Protein AF-A0A830B248-F1 (afdb_monomer_lite)

Organism: NCBI:txid374723

Structure (mmCIF, N/CA/C/O backbone):
data_AF-A0A830B248-F1
#
_entry.id   AF-A0A830B248-F1
#
loop_
_atom_site.group_PDB
_atom_site.id
_atom_site.type_symbol
_atom_site.label_atom_id
_atom_site.label_alt_id
_atom_site.label_comp_id
_atom_site.label_asym_id
_atom_site.label_entity_id
_atom_site.label_seq_id
_atom_site.pdbx_PDB_ins_code
_atom_site.Cartn_x
_atom_site.Cartn_y
_atom_site.Cartn_z
_atom_site.occupancy
_atom_site.B_iso_or_equiv
_atom_site.auth_seq_id
_atom_site.auth_comp_id
_atom_site.auth_asym_id
_atom_site.auth_atom_id
_atom_site.pdbx_PDB_model_num
ATOM 1 N N . MET A 1 1 ? 38.492 -8.050 13.552 1.00 58.84 1 MET A N 1
ATOM 2 C CA . MET A 1 1 ? 38.617 -8.287 12.094 1.00 58.84 1 MET A CA 1
ATOM 3 C C . MET A 1 1 ? 37.394 -7.725 11.378 1.00 58.84 1 MET A C 1
ATOM 5 O O . MET A 1 1 ? 36.287 -8.085 11.771 1.00 58.84 1 MET A O 1
ATOM 9 N N . PRO A 1 2 ? 37.539 -6.852 10.366 1.00 73.12 2 PRO A N 1
ATOM 10 C CA . PRO A 1 2 ? 36.408 -6.441 9.540 1.00 73.12 2 PRO A CA 1
ATOM 11 C C . PRO A 1 2 ? 35.869 -7.671 8.797 1.00 73.12 2 PRO A C 1
ATOM 13 O O . PRO A 1 2 ? 36.636 -8.380 8.148 1.00 73.12 2 PRO A O 1
ATOM 16 N N . LYS A 1 3 ? 34.565 -7.958 8.915 1.00 66.19 3 LYS A N 1
ATOM 17 C CA . LYS A 1 3 ? 33.926 -9.051 8.161 1.00 66.19 3 LYS A CA 1
ATOM 18 C C . LYS A 1 3 ? 34.189 -8.846 6.665 1.00 66.19 3 LYS A C 1
ATOM 20 O O . LYS A 1 3 ? 33.974 -7.741 6.170 1.00 66.19 3 LYS A O 1
ATOM 25 N N . SER A 1 4 ? 34.638 -9.906 5.980 1.00 75.19 4 SER A N 1
ATOM 26 C CA . SER A 1 4 ? 34.907 -9.948 4.533 1.00 75.19 4 SER A CA 1
ATOM 27 C C . SER A 1 4 ? 33.882 -9.117 3.751 1.00 75.19 4 SER A C 1
ATOM 29 O O . SER A 1 4 ? 32.696 -9.454 3.684 1.00 75.19 4 SER A O 1
ATOM 31 N N . LYS A 1 5 ? 34.334 -7.982 3.211 1.00 77.25 5 LYS A N 1
ATOM 32 C CA . L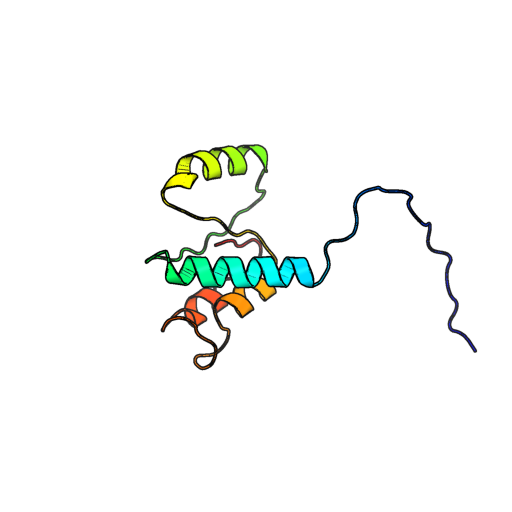YS A 1 5 ? 33.507 -7.043 2.456 1.00 77.25 5 LYS A CA 1
ATOM 33 C C . LYS A 1 5 ? 33.708 -7.359 0.980 1.00 77.25 5 LYS A C 1
ATOM 35 O O . LYS A 1 5 ? 34.717 -6.984 0.397 1.00 77.25 5 LYS A O 1
ATOM 40 N N . ARG A 1 6 ? 32.773 -8.117 0.406 1.00 84.31 6 ARG A N 1
ATOM 41 C CA . ARG A 1 6 ? 32.774 -8.433 -1.029 1.00 84.31 6 ARG A CA 1
ATOM 42 C C . ARG A 1 6 ? 32.519 -7.164 -1.834 1.00 84.31 6 ARG A C 1
ATOM 44 O O . ARG A 1 6 ? 31.687 -6.346 -1.428 1.00 84.31 6 ARG A O 1
ATOM 51 N N . ASP A 1 7 ? 33.208 -7.040 -2.962 1.00 83.75 7 ASP A N 1
ATOM 52 C CA . ASP A 1 7 ? 32.981 -5.937 -3.885 1.00 83.75 7 ASP A CA 1
ATOM 53 C C . ASP A 1 7 ? 31.550 -5.998 -4.443 1.00 83.75 7 ASP A C 1
ATOM 55 O O . ASP A 1 7 ? 31.016 -7.074 -4.728 1.00 83.75 7 ASP A O 1
ATOM 59 N N . ARG A 1 8 ? 30.890 -4.841 -4.520 1.00 81.62 8 ARG A N 1
ATOM 60 C CA . ARG A 1 8 ? 29.522 -4.712 -5.030 1.00 81.62 8 ARG A CA 1
ATOM 61 C C . ARG A 1 8 ? 29.584 -3.845 -6.283 1.00 81.62 8 ARG A C 1
ATOM 63 O O . ARG A 1 8 ? 29.873 -2.658 -6.141 1.00 81.62 8 ARG A O 1
ATOM 70 N N . PRO A 1 9 ? 29.253 -4.374 -7.472 1.00 81.81 9 PRO A N 1
ATOM 71 C CA . PRO A 1 9 ? 29.289 -3.585 -8.695 1.00 81.81 9 PRO A CA 1
ATOM 72 C C . PRO A 1 9 ? 28.337 -2.387 -8.573 1.00 81.81 9 PRO A C 1
ATOM 74 O O . PRO A 1 9 ? 27.138 -2.544 -8.325 1.00 81.81 9 PRO A O 1
ATOM 77 N N . VAL A 1 10 ? 28.884 -1.179 -8.709 1.00 82.38 10 VAL A N 1
ATOM 78 C CA . VAL A 1 10 ? 28.124 0.073 -8.627 1.00 82.38 10 VAL A CA 1
ATOM 79 C C . VAL A 1 10 ? 27.562 0.397 -10.007 1.00 82.38 10 VAL A C 1
ATOM 81 O O . VAL A 1 10 ? 28.304 0.561 -10.970 1.00 82.38 10 VAL A O 1
ATOM 84 N N . THR A 1 11 ? 26.237 0.487 -10.121 1.00 84.00 11 THR A N 1
ATOM 85 C CA . THR A 1 11 ? 25.562 0.789 -11.391 1.00 84.00 11 THR A CA 1
ATOM 86 C C . THR A 1 11 ? 25.342 2.296 -11.559 1.00 84.00 11 THR A C 1
ATOM 88 O O . THR A 1 11 ? 24.798 2.940 -10.664 1.00 84.00 11 THR A O 1
ATOM 91 N N . LEU A 1 12 ? 25.668 2.852 -12.732 1.00 87.94 12 LEU A N 1
ATOM 92 C CA . LEU A 1 12 ? 25.518 4.282 -13.073 1.00 87.94 12 LEU A CA 1
ATOM 93 C C . LEU A 1 12 ? 24.079 4.682 -13.477 1.00 87.94 12 LEU A C 1
ATOM 95 O O . LEU A 1 12 ? 23.866 5.592 -14.278 1.00 87.94 12 LEU A O 1
ATOM 99 N N . LEU A 1 13 ? 23.063 3.980 -12.965 1.00 87.00 13 LEU A N 1
ATOM 100 C CA . LEU A 1 13 ? 21.666 4.233 -13.328 1.00 87.00 13 LEU A CA 1
ATOM 101 C C . LEU A 1 13 ? 21.192 5.592 -12.800 1.00 87.00 13 LEU A C 1
ATOM 103 O O . LEU A 1 13 ? 21.416 5.944 -11.644 1.00 87.00 13 LEU A O 1
ATOM 107 N N . LYS A 1 14 ? 20.426 6.315 -13.625 1.00 85.19 14 LYS A N 1
ATOM 108 C CA . LYS A 1 14 ? 19.777 7.579 -13.229 1.00 85.19 14 LYS A CA 1
ATOM 109 C C . LYS A 1 14 ? 18.659 7.373 -12.196 1.00 85.19 14 LYS A C 1
ATOM 111 O O . LYS A 1 14 ? 18.302 8.293 -11.463 1.00 85.19 14 LYS A O 1
ATOM 116 N N . THR A 1 15 ? 18.082 6.172 -12.131 1.00 86.06 15 THR A N 1
ATOM 117 C CA . THR A 1 15 ? 16.969 5.848 -11.232 1.00 86.06 15 THR A CA 1
ATOM 118 C C . THR A 1 15 ? 17.459 5.521 -9.827 1.00 86.06 15 THR A C 1
ATOM 120 O O . THR A 1 15 ? 18.124 4.509 -9.604 1.00 86.06 15 THR A O 1
ATOM 123 N N . LYS A 1 16 ? 17.065 6.349 -8.858 1.00 83.38 16 LYS A N 1
ATOM 124 C CA . LYS A 1 16 ? 17.324 6.114 -7.434 1.00 83.38 16 LYS A CA 1
ATOM 125 C C . LYS A 1 16 ? 16.322 5.117 -6.852 1.00 83.38 16 LYS A C 1
ATOM 127 O O . LYS A 1 16 ? 15.155 5.078 -7.245 1.00 83.38 16 LYS A O 1
ATOM 132 N N . LYS A 1 17 ? 16.769 4.330 -5.871 1.00 82.31 17 LYS A N 1
ATOM 133 C CA . LYS A 1 17 ? 15.887 3.435 -5.112 1.00 82.31 17 LYS A CA 1
ATOM 134 C C . LYS A 1 17 ? 14.856 4.264 -4.351 1.00 82.31 17 LYS A C 1
ATOM 136 O O . LYS A 1 17 ? 15.207 5.223 -3.666 1.00 82.31 17 LYS A O 1
ATOM 141 N N . LYS A 1 18 ? 13.587 3.874 -4.447 1.00 83.00 18 LYS A N 1
ATOM 142 C CA . LYS A 1 18 ? 12.522 4.486 -3.652 1.00 83.00 18 LYS A CA 1
ATOM 143 C C . LYS A 1 18 ? 12.673 4.043 -2.196 1.00 83.00 18 LYS A C 1
ATOM 145 O O . LYS A 1 18 ? 12.649 2.850 -1.903 1.00 83.00 18 LYS A O 1
ATOM 150 N N . GLY A 1 19 ? 12.888 5.012 -1.312 1.00 84.69 19 GLY A N 1
ATOM 151 C CA . GLY A 1 19 ? 1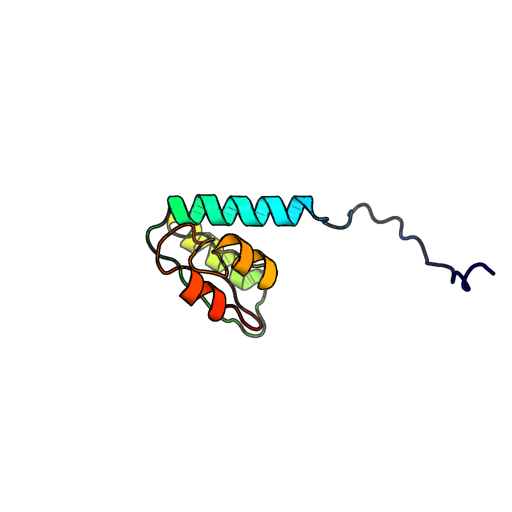3.115 4.789 0.113 1.00 84.69 19 GLY A CA 1
ATOM 152 C C . GLY A 1 19 ? 11.848 4.914 0.956 1.00 84.69 19 GLY A C 1
ATOM 153 O O . GLY A 1 19 ? 10.724 4.843 0.457 1.00 84.69 19 GLY A O 1
ATOM 154 N N . ARG A 1 20 ? 12.052 5.139 2.255 1.00 85.56 20 ARG A N 1
ATOM 155 C CA . ARG A 1 20 ? 10.993 5.303 3.259 1.00 85.56 20 ARG A CA 1
ATOM 156 C C . ARG A 1 20 ? 10.004 6.424 2.916 1.00 85.56 20 ARG A C 1
ATOM 158 O O . ARG A 1 20 ? 8.806 6.179 2.983 1.00 85.56 20 ARG A O 1
ATOM 165 N N . ALA A 1 21 ? 10.493 7.561 2.420 1.00 88.25 21 ALA A N 1
ATOM 166 C CA . ALA A 1 21 ? 9.656 8.700 2.034 1.00 88.25 21 ALA A CA 1
ATOM 167 C C . ALA A 1 21 ? 8.548 8.328 1.031 1.00 88.25 21 ALA A C 1
ATOM 169 O O . ALA A 1 21 ? 7.425 8.806 1.122 1.00 88.25 21 ALA A O 1
ATOM 170 N N . HIS A 1 22 ? 8.820 7.415 0.090 1.00 86.94 22 HIS A N 1
ATOM 171 C CA . HIS A 1 22 ? 7.786 6.987 -0.852 1.00 86.94 22 HIS A CA 1
ATOM 172 C C . HIS A 1 22 ? 6.685 6.167 -0.176 1.00 86.94 22 HIS A C 1
ATOM 174 O O . HIS A 1 22 ? 5.526 6.265 -0.565 1.00 86.94 22 HIS A O 1
ATOM 180 N N . LYS A 1 23 ? 7.041 5.362 0.831 1.00 88.25 23 LYS A N 1
ATOM 181 C CA . LYS A 1 23 ? 6.064 4.592 1.605 1.00 88.25 23 LYS A CA 1
ATOM 182 C C . LYS A 1 23 ? 5.187 5.521 2.438 1.00 88.25 23 LYS A C 1
ATOM 184 O O . LYS A 1 23 ? 3.987 5.305 2.471 1.00 88.25 23 LYS A O 1
ATOM 189 N N . GLU A 1 24 ? 5.767 6.561 3.032 1.00 89.31 24 GLU A N 1
ATOM 190 C CA . GLU A 1 24 ? 5.026 7.585 3.785 1.00 89.31 24 GLU A CA 1
ATOM 191 C C . GLU A 1 24 ? 4.028 8.327 2.887 1.00 89.31 24 GLU A C 1
ATOM 193 O O . GLU A 1 24 ? 2.859 8.432 3.236 1.00 89.31 24 GLU A O 1
ATOM 198 N N . ILE A 1 25 ? 4.428 8.713 1.669 1.00 90.56 25 ILE A N 1
ATOM 199 C CA . ILE A 1 25 ? 3.506 9.314 0.687 1.00 90.56 25 ILE A CA 1
ATOM 200 C C . ILE A 1 25 ? 2.327 8.382 0.367 1.00 90.56 25 ILE A C 1
ATOM 202 O O . ILE A 1 25 ? 1.192 8.841 0.241 1.00 90.56 25 ILE A O 1
ATOM 206 N N . VAL A 1 26 ? 2.584 7.077 0.212 1.00 89.31 26 VAL A N 1
ATOM 207 C CA . VAL A 1 26 ? 1.525 6.089 -0.053 1.00 89.31 26 VAL A CA 1
ATOM 208 C C . VAL A 1 26 ? 0.588 5.958 1.143 1.00 89.31 26 VAL A C 1
ATOM 210 O O . VAL A 1 26 ? -0.618 5.920 0.934 1.00 89.31 26 VAL A O 1
ATOM 213 N N . VAL A 1 27 ? 1.123 5.928 2.367 1.00 90.00 27 VAL A N 1
ATOM 214 C CA . VAL A 1 27 ? 0.313 5.896 3.592 1.00 90.00 27 VAL A CA 1
ATOM 215 C C . VAL A 1 27 ? -0.594 7.118 3.640 1.00 90.00 27 VAL A C 1
ATOM 217 O O . VAL A 1 27 ? -1.806 6.941 3.638 1.00 90.00 27 VAL A O 1
ATOM 220 N N . ASN A 1 28 ? -0.038 8.328 3.551 1.00 91.12 28 ASN A N 1
ATOM 221 C CA . ASN A 1 28 ? -0.823 9.5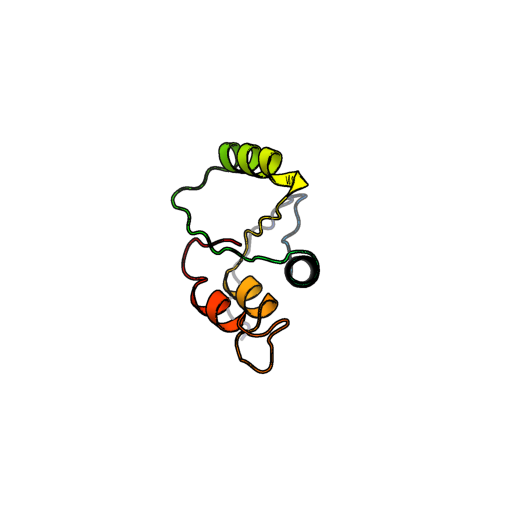64 3.607 1.00 91.12 28 ASN A CA 1
ATOM 222 C C . ASN A 1 28 ? -1.896 9.598 2.508 1.00 91.12 28 ASN A C 1
ATOM 224 O O . ASN A 1 28 ? -3.048 9.916 2.768 1.00 91.12 28 ASN A O 1
ATOM 228 N N . SER A 1 29 ? -1.557 9.161 1.288 1.00 90.75 29 SER A N 1
ATOM 229 C CA . SER A 1 29 ? -2.526 9.110 0.183 1.00 90.75 29 SER A CA 1
ATOM 230 C C . SER A 1 29 ? -3.701 8.161 0.451 1.00 90.75 29 SER A C 1
ATOM 232 O O . SER A 1 29 ? -4.803 8.410 -0.041 1.00 90.75 29 SER A O 1
ATOM 234 N N . ILE A 1 30 ? -3.466 7.052 1.160 1.00 89.31 30 ILE A N 1
ATOM 235 C CA . ILE A 1 30 ? -4.518 6.106 1.549 1.00 89.31 30 ILE A CA 1
ATOM 236 C C . ILE A 1 30 ? -5.392 6.739 2.632 1.00 89.31 30 ILE A C 1
ATOM 238 O O . ILE A 1 30 ? -6.609 6.697 2.490 1.00 89.31 30 ILE A O 1
ATOM 242 N N . GLN A 1 31 ? -4.795 7.375 3.645 1.00 88.31 31 GLN A N 1
ATOM 243 C CA . GLN A 1 31 ? -5.534 8.059 4.714 1.00 88.31 31 GLN A CA 1
ATOM 244 C C . GLN A 1 31 ? -6.457 9.145 4.141 1.00 88.31 31 GLN A C 1
ATOM 246 O O . GLN A 1 31 ? -7.667 9.093 4.350 1.00 88.31 31 GLN A O 1
ATOM 251 N N . ASP A 1 32 ? -5.925 10.009 3.271 1.00 90.25 32 ASP A N 1
ATOM 252 C CA . ASP A 1 32 ? -6.704 11.036 2.569 1.00 90.25 32 ASP A CA 1
ATOM 253 C C . ASP A 1 32 ? -7.849 10.444 1.730 1.00 90.25 32 ASP A C 1
ATOM 255 O O . ASP A 1 32 ? -8.874 11.085 1.505 1.00 90.25 32 ASP A O 1
ATOM 259 N N . SER A 1 33 ? -7.661 9.241 1.179 1.00 88.44 33 SER A N 1
ATOM 260 C CA . SER A 1 33 ? -8.679 8.583 0.351 1.00 88.44 33 SER A CA 1
ATOM 261 C C . SER A 1 33 ? -9.763 7.932 1.207 1.00 88.44 33 SER A C 1
ATOM 263 O O . SER A 1 33 ? -10.929 7.980 0.837 1.00 88.44 33 SER A O 1
ATOM 265 N N . VAL A 1 34 ? -9.409 7.376 2.364 1.00 87.31 34 VAL A N 1
ATOM 266 C CA . VAL A 1 34 ? -10.371 6.823 3.329 1.00 87.31 34 VAL A CA 1
ATOM 267 C C . VAL A 1 34 ? -11.309 7.909 3.862 1.00 87.31 34 VAL A C 1
ATOM 269 O O . VAL A 1 34 ? -12.478 7.635 4.133 1.00 87.31 34 VAL A O 1
ATOM 272 N N . GLU A 1 35 ? -10.832 9.146 3.990 1.00 86.31 35 GLU A N 1
ATOM 273 C CA . GLU A 1 35 ? -11.679 10.286 4.350 1.00 86.31 35 GLU A CA 1
ATOM 274 C C . GLU A 1 35 ? -12.612 10.707 3.207 1.00 86.31 35 GLU A C 1
ATOM 276 O O . GLU A 1 35 ? -13.783 10.984 3.455 1.00 86.31 35 GLU A O 1
ATOM 281 N N . LYS A 1 36 ? -12.118 10.715 1.962 1.00 88.50 36 LYS A N 1
ATOM 282 C CA . LYS A 1 36 ? -12.851 11.206 0.778 1.00 88.50 36 LYS A CA 1
ATOM 283 C C . LYS A 1 36 ? -13.872 10.231 0.198 1.00 88.50 36 LYS A C 1
ATOM 285 O O . LYS A 1 36 ? -14.801 10.679 -0.466 1.00 88.50 36 LYS A O 1
ATOM 290 N N . TYR A 1 37 ? -13.659 8.929 0.357 1.00 86.19 37 TYR A N 1
ATOM 291 C CA . TYR A 1 37 ? -14.503 7.895 -0.238 1.00 86.19 37 TYR A CA 1
ATOM 292 C C . TYR A 1 37 ? -15.275 7.128 0.840 1.00 86.19 37 TYR A C 1
ATOM 294 O O . TYR A 1 37 ? -14.737 6.795 1.896 1.00 86.19 37 TYR A O 1
ATOM 302 N N . ASP A 1 38 ? -16.531 6.797 0.539 1.00 84.25 38 ASP A N 1
ATOM 303 C CA . ASP A 1 38 ? -17.427 6.113 1.481 1.00 84.25 38 ASP A CA 1
ATOM 304 C C . ASP A 1 38 ? -17.203 4.599 1.548 1.00 84.25 38 ASP A C 1
ATOM 306 O O . ASP A 1 38 ? -17.575 3.951 2.523 1.00 84.25 38 ASP A O 1
ATOM 310 N N . SER A 1 39 ? -16.619 4.006 0.505 1.00 85.00 39 SER A N 1
ATOM 311 C CA . SER A 1 39 ? -16.450 2.556 0.383 1.00 85.00 39 SER A CA 1
ATOM 312 C C . SER A 1 39 ? -15.011 2.183 0.056 1.00 85.00 39 SER A C 1
ATOM 314 O O . SER A 1 39 ? -14.376 2.798 -0.800 1.00 85.00 39 SER A O 1
ATOM 316 N N . VAL A 1 40 ? -14.525 1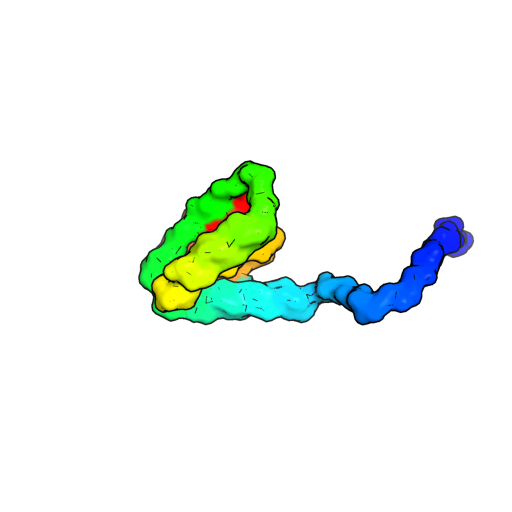.127 0.710 1.00 87.06 40 VAL A N 1
ATOM 317 C CA . VAL A 1 40 ? -13.199 0.540 0.492 1.00 87.06 40 VAL A CA 1
ATOM 318 C C . VAL A 1 40 ? -13.380 -0.900 0.035 1.00 87.06 40 VAL A C 1
ATOM 320 O O . VAL A 1 40 ? -14.122 -1.661 0.653 1.00 87.06 40 VAL A O 1
ATOM 323 N N . TYR A 1 41 ? -12.679 -1.278 -1.030 1.00 88.44 41 TYR A N 1
ATOM 324 C CA . TYR A 1 41 ? -12.721 -2.624 -1.588 1.00 88.44 41 TYR A CA 1
ATOM 325 C C . TYR A 1 41 ? -11.333 -3.249 -1.528 1.00 88.44 41 TYR A C 1
ATOM 327 O O . TYR A 1 41 ? -10.334 -2.573 -1.739 1.00 88.44 41 TYR A O 1
ATOM 335 N N . VAL A 1 42 ? -11.274 -4.549 -1.251 1.00 89.94 42 VAL A N 1
ATOM 336 C CA . VAL A 1 42 ? -10.048 -5.343 -1.384 1.00 89.94 42 VAL A CA 1
ATOM 337 C C . VAL A 1 42 ? -10.228 -6.230 -2.593 1.00 89.94 42 VAL A C 1
ATOM 339 O O . VAL A 1 42 ? -11.225 -6.945 -2.690 1.00 89.94 42 VAL A O 1
ATOM 342 N N . PHE A 1 43 ? -9.263 -6.205 -3.502 1.00 90.06 43 PHE A N 1
ATOM 343 C CA . PHE A 1 43 ? -9.248 -7.115 -4.636 1.00 90.06 43 PHE A CA 1
ATOM 344 C C . PHE A 1 43 ? -7.935 -7.881 -4.677 1.00 90.06 43 PHE A C 1
ATOM 346 O O . PHE A 1 43 ? -6.860 -7.340 -4.416 1.00 90.06 43 PHE A O 1
ATOM 353 N N . THR A 1 44 ? -8.029 -9.155 -5.027 1.00 89.75 44 THR A N 1
ATOM 354 C CA . THR A 1 44 ? -6.878 -9.982 -5.364 1.00 89.75 44 THR A CA 1
ATOM 355 C C . THR A 1 44 ? -6.714 -10.016 -6.873 1.00 89.75 44 THR A C 1
ATOM 357 O O . THR A 1 44 ? -7.663 -9.821 -7.637 1.00 89.75 44 THR A O 1
ATOM 360 N N . PHE A 1 45 ? -5.487 -10.214 -7.327 1.00 87.56 45 PHE A N 1
ATOM 361 C CA . PHE A 1 45 ? -5.195 -10.328 -8.745 1.00 87.56 45 PHE A CA 1
ATOM 362 C C . PHE A 1 45 ? -4.130 -11.385 -8.969 1.00 87.56 45 PHE A C 1
ATOM 364 O O . PHE A 1 45 ? -3.186 -11.507 -8.201 1.00 87.56 45 PHE A O 1
ATOM 371 N N . GLU A 1 46 ? -4.253 -12.105 -10.075 1.00 88.75 46 GLU A N 1
ATOM 372 C CA . GLU A 1 46 ? -3.253 -13.067 -10.513 1.00 88.75 46 GLU A CA 1
ATOM 373 C C . GLU A 1 46 ? -2.716 -12.622 -11.875 1.00 88.75 46 GLU A C 1
ATOM 375 O O . GLU A 1 46 ? -3.479 -12.245 -12.769 1.00 88.75 46 GLU A O 1
ATOM 380 N N . ASN A 1 47 ? -1.388 -12.608 -12.030 1.00 86.62 47 ASN A N 1
ATOM 381 C CA . ASN A 1 47 ? -0.717 -12.254 -13.286 1.00 86.62 47 ASN A CA 1
ATOM 382 C C . ASN A 1 47 ? -1.160 -10.892 -13.881 1.00 86.62 47 ASN A C 1
ATOM 384 O O . ASN A 1 47 ? -1.460 -10.757 -15.076 1.00 86.62 47 ASN A O 1
ATOM 388 N N . MET A 1 48 ? -1.221 -9.849 -13.043 1.00 84.81 48 MET A N 1
ATOM 389 C CA . MET A 1 48 ? -1.638 -8.515 -13.481 1.00 84.81 48 MET A CA 1
ATOM 390 C C . MET A 1 48 ? -0.663 -7.935 -14.517 1.00 84.81 48 MET A C 1
ATOM 392 O O . MET A 1 48 ? 0.537 -7.804 -14.282 1.00 84.81 48 MET A O 1
ATOM 396 N N . ARG A 1 49 ? -1.201 -7.484 -15.659 1.00 89.25 49 ARG A N 1
ATOM 397 C CA . ARG A 1 49 ? -0.436 -6.732 -16.665 1.00 89.25 49 ARG A CA 1
ATOM 398 C C . ARG A 1 49 ? -0.721 -5.237 -16.596 1.00 89.25 49 ARG A C 1
ATOM 400 O O . ARG A 1 49 ? -1.862 -4.804 -16.767 1.00 89.25 49 ARG A O 1
ATOM 407 N N . ASN A 1 50 ? 0.350 -4.448 -16.508 1.00 88.62 50 ASN A N 1
ATOM 408 C CA . ASN A 1 50 ? 0.300 -2.983 -16.432 1.00 88.62 50 ASN A CA 1
ATOM 409 C C . ASN A 1 50 ? -0.544 -2.330 -17.538 1.00 88.62 50 ASN A C 1
ATOM 411 O O . ASN A 1 50 ? -1.233 -1.350 -17.276 1.00 88.62 50 ASN A O 1
ATOM 415 N N . LEU A 1 51 ? -0.522 -2.857 -18.768 1.00 90.94 51 LEU A N 1
ATOM 416 C CA . LEU A 1 51 ? -1.274 -2.278 -19.888 1.00 90.94 51 LEU A CA 1
ATOM 417 C C . LEU A 1 51 ? -2.793 -2.346 -19.668 1.00 90.94 51 LEU A C 1
ATOM 419 O O . LEU A 1 51 ? -3.499 -1.364 -19.894 1.00 90.94 51 LEU A O 1
ATOM 423 N N . LYS A 1 52 ? -3.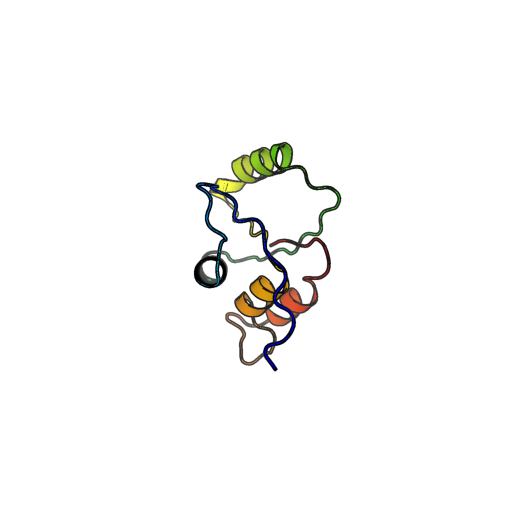293 -3.503 -19.220 1.00 88.25 52 LYS A N 1
ATOM 424 C CA . LYS A 1 52 ? -4.722 -3.704 -18.949 1.00 88.25 52 LYS A CA 1
ATOM 425 C C . LYS A 1 52 ? -5.145 -2.908 -17.718 1.00 88.25 52 LYS A C 1
ATOM 427 O O . LYS A 1 52 ? -6.169 -2.234 -17.751 1.00 88.25 52 LYS A O 1
ATOM 432 N N . PHE A 1 53 ? -4.310 -2.917 -16.681 1.00 88.38 53 PHE A N 1
ATOM 433 C CA . PHE A 1 53 ? -4.594 -2.196 -15.447 1.00 88.38 53 PHE A CA 1
ATOM 434 C C . PHE A 1 53 ? -4.630 -0.675 -15.641 1.00 88.38 53 PHE A C 1
ATOM 436 O O . PHE A 1 53 ? -5.501 -0.013 -15.089 1.00 88.38 53 PHE A O 1
ATOM 443 N N . LYS A 1 54 ? -3.757 -0.109 -16.487 1.00 89.56 54 LYS A N 1
ATOM 444 C CA . LYS A 1 54 ? -3.829 1.316 -16.850 1.00 89.56 54 LYS A CA 1
ATOM 445 C C . LYS A 1 54 ? -5.171 1.670 -17.492 1.00 89.56 54 LYS A C 1
ATOM 447 O O . LYS A 1 54 ? -5.839 2.576 -17.013 1.00 89.56 54 LYS A O 1
ATOM 452 N N . LYS A 1 55 ? -5.611 0.893 -18.490 1.00 90.50 55 LYS A N 1
ATOM 453 C CA . LYS A 1 55 ? -6.923 1.091 -19.135 1.00 90.50 55 LYS A CA 1
ATOM 454 C C . LYS A 1 55 ? -8.082 0.991 -18.139 1.00 90.50 55 LYS A C 1
ATOM 456 O O . LYS A 1 55 ? -9.039 1.749 -18.240 1.00 90.50 55 LYS A O 1
ATOM 461 N N . PHE A 1 56 ? -8.000 0.059 -17.191 1.00 88.50 56 PHE A N 1
ATOM 462 C CA . PHE A 1 56 ? -8.995 -0.100 -16.132 1.00 88.50 56 PHE A CA 1
ATOM 463 C C . PHE A 1 56 ? -9.018 1.107 -15.183 1.00 88.50 56 PHE A C 1
ATOM 465 O O . PHE A 1 56 ? -10.076 1.674 -14.924 1.00 88.50 56 PHE A O 1
ATOM 472 N N . ARG A 1 57 ? -7.840 1.566 -14.749 1.00 88.06 57 ARG A N 1
ATOM 473 C CA . ARG A 1 57 ? -7.686 2.747 -13.897 1.00 88.06 57 ARG A CA 1
ATOM 474 C C . ARG A 1 57 ? -8.192 4.019 -14.573 1.00 88.06 57 ARG A C 1
ATOM 476 O O . ARG A 1 57 ? -8.811 4.832 -13.901 1.00 88.06 57 ARG A O 1
ATOM 483 N N . ASP A 1 58 ? -7.947 4.193 -15.869 1.00 89.25 58 ASP A N 1
ATOM 484 C CA . ASP A 1 58 ? -8.394 5.378 -16.609 1.00 89.25 58 ASP A CA 1
ATOM 485 C C . ASP A 1 58 ? -9.923 5.452 -16.708 1.00 89.25 58 ASP A C 1
ATOM 487 O O . ASP A 1 58 ? -10.488 6.534 -16.572 1.00 89.25 58 ASP A O 1
ATOM 491 N N . ARG A 1 59 ? -10.602 4.306 -16.859 1.00 88.69 59 ARG A N 1
ATOM 492 C CA . ARG A 1 59 ? -12.075 4.239 -16.875 1.00 88.69 59 ARG A CA 1
ATOM 493 C C . ARG A 1 59 ? -12.703 4.621 -15.538 1.00 88.69 59 ARG A C 1
ATOM 495 O O . ARG A 1 59 ? -13.762 5.229 -15.519 1.00 88.69 59 ARG A O 1
ATOM 502 N N . LEU A 1 60 ? -12.051 4.262 -14.436 1.00 85.19 60 LEU A N 1
ATOM 503 C CA . LEU A 1 60 ? -12.565 4.437 -13.073 1.00 85.19 60 LEU A CA 1
ATOM 504 C C . LEU A 1 60 ? -11.943 5.640 -12.351 1.00 85.19 60 LEU A C 1
ATOM 506 O O . LEU A 1 60 ? -12.121 5.812 -1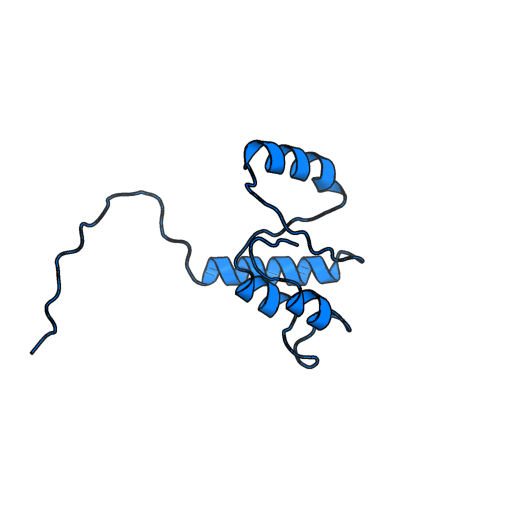1.150 1.00 85.19 60 LEU A O 1
ATOM 510 N N . LYS A 1 61 ? -11.209 6.489 -13.077 1.00 81.56 61 LYS A N 1
ATOM 511 C CA . LYS A 1 61 ? -10.435 7.601 -12.513 1.00 81.56 61 LYS A CA 1
ATOM 512 C C . LYS A 1 61 ? -11.305 8.682 -11.870 1.00 81.56 61 LYS A C 1
ATOM 514 O O . LYS A 1 61 ? -10.834 9.374 -10.973 1.00 81.56 61 LYS A O 1
ATOM 519 N N . SER A 1 62 ? -12.535 8.847 -12.355 1.00 79.12 62 SER A N 1
ATOM 520 C CA . SER A 1 62 ? -13.499 9.827 -11.848 1.00 79.12 62 SER A CA 1
ATOM 521 C C . SER A 1 62 ? -14.152 9.386 -10.540 1.00 79.12 62 SER A C 1
ATOM 523 O O . SER A 1 62 ? -14.420 10.231 -9.693 1.00 79.12 62 SER A O 1
ATOM 525 N N . SER A 1 63 ? -14.384 8.084 -10.357 1.00 79.56 63 SER A N 1
ATOM 526 C CA . SER A 1 63 ? -15.134 7.548 -9.217 1.00 79.56 63 SER A CA 1
ATOM 527 C C . SER A 1 63 ? -14.260 6.897 -8.150 1.00 79.56 63 SER A C 1
ATOM 529 O O . SER A 1 63 ? -14.695 6.764 -7.012 1.00 79.56 63 SER A O 1
ATOM 531 N N . SER A 1 64 ? -13.060 6.422 -8.498 1.00 83.44 64 SER A N 1
ATOM 532 C CA . SER A 1 64 ? -12.338 5.460 -7.661 1.00 83.44 64 SER A CA 1
ATOM 533 C C . SER A 1 64 ? -10.826 5.645 -7.706 1.00 83.44 64 SER A C 1
ATOM 535 O O . SER A 1 64 ? -10.242 6.116 -8.689 1.00 83.44 64 SER A O 1
ATOM 537 N N . ARG A 1 65 ? -10.160 5.230 -6.624 1.00 87.19 65 ARG A N 1
ATOM 538 C CA . ARG A 1 65 ? -8.709 5.329 -6.486 1.00 87.19 65 ARG A CA 1
ATOM 539 C C . ARG A 1 65 ? -8.104 3.992 -6.103 1.00 87.19 65 ARG A C 1
ATOM 541 O O . ARG A 1 65 ? -8.347 3.494 -5.019 1.00 87.19 65 ARG A O 1
ATOM 548 N N . PHE A 1 66 ? -7.260 3.476 -6.992 1.00 89.50 66 PHE A N 1
ATOM 549 C CA . PHE A 1 66 ? -6.563 2.214 -6.765 1.00 89.50 66 PHE A CA 1
ATOM 550 C C . PHE A 1 66 ? -5.200 2.420 -6.109 1.00 89.50 66 PHE A C 1
ATOM 552 O O . PHE A 1 66 ? -4.417 3.279 -6.548 1.00 89.50 66 PHE A O 1
ATOM 559 N N . PHE A 1 67 ? -4.884 1.560 -5.153 1.00 88.44 67 PHE A N 1
ATOM 560 C CA . PHE A 1 67 ? -3.608 1.438 -4.476 1.00 88.44 67 PHE A CA 1
ATOM 561 C C . PHE A 1 67 ? -3.053 0.026 -4.644 1.00 88.44 67 PHE A C 1
ATOM 563 O O . PHE A 1 67 ? -3.648 -0.978 -4.268 1.00 88.44 67 PHE A O 1
ATOM 570 N N . LEU A 1 68 ? -1.850 -0.027 -5.206 1.00 87.44 68 LEU A N 1
ATOM 571 C CA . LEU A 1 68 ? -1.045 -1.234 -5.313 1.00 87.44 68 LEU A CA 1
ATOM 572 C C . LEU A 1 68 ? 0.277 -0.943 -4.621 1.00 87.44 68 LEU A C 1
ATOM 574 O O . LEU A 1 68 ? 0.993 -0.006 -4.985 1.00 87.44 68 LEU A O 1
ATOM 578 N N . GLY A 1 69 ? 0.587 -1.723 -3.598 1.00 84.88 69 GLY A N 1
ATOM 579 C CA . GLY A 1 69 ? 1.762 -1.508 -2.777 1.00 84.88 69 GLY A CA 1
ATOM 580 C C . GLY A 1 69 ? 2.072 -2.721 -1.924 1.00 84.88 69 GLY A C 1
ATOM 581 O O . GLY A 1 69 ? 1.489 -3.785 -2.076 1.00 84.88 69 GLY A O 1
ATOM 582 N N . SER A 1 70 ? 3.012 -2.559 -0.999 1.00 87.44 70 SER A N 1
ATOM 583 C CA . SER A 1 70 ? 3.274 -3.607 -0.019 1.00 87.44 70 SER A CA 1
ATOM 584 C C . SER A 1 70 ? 2.076 -3.733 0.922 1.00 87.44 70 SER A C 1
ATOM 586 O O . SER A 1 70 ? 1.724 -2.752 1.580 1.00 87.44 70 SER A O 1
ATOM 588 N N . ASN A 1 71 ? 1.513 -4.938 1.047 1.00 89.31 71 ASN A N 1
ATOM 589 C CA . ASN A 1 71 ? 0.383 -5.218 1.944 1.00 89.31 71 ASN A CA 1
ATOM 590 C C . ASN A 1 71 ? 0.640 -4.694 3.355 1.00 89.31 71 ASN A C 1
ATOM 592 O O . ASN A 1 71 ? -0.218 -4.066 3.957 1.00 89.31 71 ASN A O 1
ATOM 596 N N . LYS A 1 72 ? 1.872 -4.853 3.850 1.00 88.38 72 LYS A N 1
ATOM 597 C CA . LYS A 1 72 ? 2.287 -4.393 5.178 1.00 88.38 72 LYS A CA 1
ATOM 598 C C . LYS A 1 72 ? 2.128 -2.877 5.359 1.00 88.38 72 LYS A C 1
ATOM 600 O O . LYS A 1 72 ? 1.822 -2.444 6.465 1.00 88.38 72 LYS A O 1
ATOM 605 N N . VAL A 1 73 ? 2.365 -2.096 4.301 1.00 89.31 73 VAL A N 1
ATOM 606 C CA . VAL A 1 73 ? 2.212 -0.629 4.286 1.00 89.31 73 VAL A CA 1
ATOM 607 C C . VAL A 1 73 ? 0.734 -0.257 4.237 1.00 89.31 73 VAL A C 1
ATOM 609 O O . VAL A 1 73 ? 0.307 0.590 5.009 1.00 89.31 73 VAL A O 1
ATOM 612 N N . MET A 1 74 ? -0.050 -0.936 3.398 1.00 88.94 74 MET A N 1
ATOM 613 C CA . MET A 1 74 ? -1.498 -0.714 3.303 1.00 88.94 74 MET A CA 1
ATOM 614 C C . MET A 1 74 ? -2.218 -1.082 4.611 1.00 88.94 74 MET A C 1
ATOM 616 O O . MET A 1 74 ? -3.067 -0.335 5.079 1.00 88.94 74 MET A O 1
ATOM 620 N N . GLN A 1 75 ? -1.798 -2.162 5.275 1.00 88.50 75 GLN A N 1
ATOM 621 C CA . GLN A 1 75 ? -2.283 -2.551 6.602 1.00 88.50 75 GLN A CA 1
ATOM 622 C C . GLN A 1 75 ? -1.977 -1.514 7.685 1.00 88.50 75 GLN A C 1
ATOM 624 O O . GLN A 1 75 ? -2.782 -1.326 8.585 1.00 88.50 75 GLN A O 1
ATOM 629 N N . ILE A 1 76 ? -0.807 -0.867 7.631 1.00 88.31 76 ILE A N 1
ATOM 630 C CA . ILE A 1 76 ? -0.478 0.219 8.567 1.00 88.31 76 ILE A CA 1
ATOM 631 C C . ILE A 1 76 ? -1.349 1.437 8.269 1.00 88.31 76 ILE A C 1
ATOM 633 O O . ILE A 1 76 ? -1.834 2.064 9.198 1.00 88.31 76 ILE A O 1
ATOM 637 N N . ALA A 1 77 ? -1.570 1.746 6.989 1.00 87.81 77 ALA A N 1
ATOM 638 C CA . ALA A 1 77 ? -2.380 2.890 6.594 1.00 87.81 77 ALA A CA 1
ATOM 639 C C . ALA A 1 77 ? -3.848 2.768 7.032 1.00 87.81 77 ALA A C 1
ATOM 641 O O . ALA A 1 77 ? -4.449 3.785 7.342 1.00 87.81 77 ALA A O 1
ATOM 642 N N . LEU A 1 78 ? -4.413 1.556 7.065 1.00 85.50 78 LEU A N 1
ATOM 643 C CA . LEU A 1 78 ? -5.798 1.309 7.495 1.00 85.50 78 LEU A CA 1
ATOM 644 C C . LEU A 1 78 ? -5.964 1.103 9.011 1.00 85.50 78 LEU A C 1
ATOM 646 O O . LEU A 1 78 ? -7.076 1.236 9.514 1.00 85.50 78 LEU A O 1
ATOM 650 N N . GLY A 1 79 ? -4.887 0.757 9.718 1.00 85.56 79 GLY A N 1
ATOM 651 C CA . GLY A 1 79 ? -4.924 0.316 11.113 1.00 85.56 79 GLY A CA 1
ATOM 652 C C . GLY A 1 79 ? -4.864 -1.211 11.238 1.00 85.56 79 GLY A C 1
ATOM 653 O O . GLY A 1 79 ? -5.563 -1.963 10.548 1.00 85.56 79 GLY A O 1
ATOM 654 N N . ARG A 1 80 ? -3.979 -1.700 12.115 1.00 81.50 80 ARG A N 1
ATOM 655 C CA . ARG A 1 80 ? -3.863 -3.139 12.436 1.00 81.50 80 ARG A CA 1
ATOM 656 C C . ARG A 1 80 ? -4.673 -3.547 13.660 1.00 81.50 80 ARG A C 1
ATOM 658 O O . ARG A 1 80 ? -4.991 -4.727 13.794 1.00 81.50 80 ARG A O 1
ATOM 665 N N . SER A 1 81 ? -4.929 -2.598 14.550 1.00 79.12 81 SER A N 1
ATOM 666 C CA . SER A 1 81 ? -5.629 -2.774 15.817 1.00 79.12 81 SER A CA 1
ATOM 667 C C . SER A 1 81 ? -6.777 -1.773 15.899 1.00 79.12 81 SER A C 1
ATOM 669 O O . SER A 1 81 ? -6.706 -0.740 15.233 1.00 79.12 81 SER A O 1
ATOM 671 N N . ASP A 1 82 ? -7.777 -2.048 16.740 1.00 75.38 82 ASP A N 1
ATOM 672 C CA . ASP A 1 82 ? -8.919 -1.145 16.948 1.00 75.38 82 ASP A CA 1
ATOM 673 C C . ASP A 1 82 ? -8.507 0.257 17.427 1.00 75.38 82 ASP A C 1
ATOM 675 O O . ASP A 1 82 ? -9.226 1.227 17.207 1.00 75.38 82 ASP A O 1
ATOM 679 N N . ALA A 1 83 ? -7.329 0.383 18.049 1.00 75.31 83 ALA A N 1
ATOM 680 C CA . ALA A 1 83 ? -6.799 1.654 18.536 1.00 75.31 83 ALA A CA 1
ATOM 681 C C . ALA A 1 83 ? -6.157 2.517 17.433 1.00 75.31 83 ALA A C 1
ATOM 683 O O . ALA A 1 83 ? -6.077 3.732 17.585 1.00 75.31 83 ALA A O 1
ATOM 684 N N . ASP A 1 84 ? -5.709 1.902 16.334 1.00 73.56 84 ASP A N 1
ATOM 685 C CA . ASP A 1 84 ? -4.995 2.581 15.242 1.00 73.56 84 ASP A CA 1
ATOM 686 C C . ASP A 1 84 ? -5.884 2.816 14.008 1.00 73.56 84 ASP A C 1
ATOM 688 O O . ASP A 1 84 ? -5.388 3.138 12.925 1.00 73.56 84 ASP A O 1
ATOM 692 N N . GLU A 1 85 ? -7.191 2.582 14.124 1.00 75.31 85 GLU A N 1
ATOM 693 C CA . GLU A 1 85 ? -8.125 2.725 13.013 1.00 75.31 85 GLU A CA 1
ATOM 694 C C . GLU A 1 85 ? -8.528 4.173 12.754 1.00 75.31 85 GLU A C 1
ATOM 696 O O . GLU A 1 85 ? -8.903 4.917 13.654 1.00 75.31 85 GLU A O 1
ATOM 701 N N . ILE A 1 86 ? -8.537 4.540 11.473 1.00 72.81 86 ILE A N 1
ATOM 702 C CA . ILE A 1 86 ? -8.990 5.861 11.011 1.00 72.81 86 ILE A CA 1
ATOM 703 C C . ILE A 1 86 ? -10.519 5.958 11.050 1.00 72.81 86 ILE A C 1
ATOM 705 O O . ILE A 1 86 ? -11.083 6.995 11.384 1.00 72.81 86 ILE A O 1
ATOM 709 N N . LYS A 1 87 ? -11.197 4.864 10.693 1.00 73.94 87 LYS A N 1
ATOM 710 C CA . LYS A 1 87 ? -12.653 4.704 10.755 1.00 73.94 87 LYS A CA 1
ATOM 711 C C . LYS A 1 87 ? -12.959 3.330 11.330 1.00 73.94 87 LYS A C 1
ATOM 713 O O . LYS A 1 87 ? -12.257 2.367 11.031 1.00 73.94 87 LYS A O 1
ATOM 718 N N . SER A 1 88 ? -14.035 3.239 12.104 1.00 76.31 88 SER A N 1
ATOM 719 C CA . SER A 1 88 ? -14.455 1.999 12.754 1.00 76.31 88 SER A CA 1
ATOM 720 C C . SER A 1 88 ? -14.706 0.873 11.741 1.00 76.31 88 SER A C 1
ATOM 722 O O . SER A 1 88 ? -15.550 1.012 10.854 1.00 76.31 88 SER A O 1
ATOM 724 N N . GLY A 1 89 ? -14.026 -0.259 11.909 1.00 78.81 89 GLY A N 1
ATOM 725 C CA . GLY A 1 89 ? -14.168 -1.472 11.101 1.00 78.81 89 GLY A CA 1
ATOM 726 C C . GLY A 1 89 ? -13.089 -1.679 10.031 1.00 78.81 89 GLY A C 1
ATOM 727 O O . GLY A 1 89 ? -13.101 -2.722 9.368 1.00 78.81 89 GLY A O 1
ATOM 728 N N . LEU A 1 90 ? -12.133 -0.758 9.871 1.00 81.81 90 LEU A N 1
ATOM 729 C CA . LEU A 1 90 ? -11.052 -0.870 8.886 1.00 81.81 90 LEU A CA 1
ATOM 730 C C . LEU A 1 90 ? -10.022 -1.951 9.244 1.00 81.81 90 LEU A C 1
ATOM 732 O O . LEU A 1 90 ? -9.420 -2.536 8.336 1.00 81.81 90 LEU A O 1
ATOM 736 N N . HIS A 1 91 ? -9.863 -2.314 10.524 1.00 81.62 91 HIS A N 1
ATOM 737 C CA . HIS A 1 91 ? -8.955 -3.408 10.897 1.00 81.62 91 HIS A CA 1
ATOM 738 C C . HIS A 1 91 ? -9.376 -4.755 10.294 1.00 81.62 91 HIS A C 1
ATOM 740 O O . HIS A 1 91 ? -8.561 -5.665 10.132 1.00 81.62 91 HIS A O 1
ATOM 746 N N . LYS A 1 92 ? -10.667 -4.932 9.982 1.00 84.56 92 LYS A N 1
ATOM 747 C CA . LYS A 1 92 ? -11.171 -6.169 9.370 1.00 84.56 92 LYS A CA 1
ATOM 748 C C . LYS A 1 92 ? -10.675 -6.289 7.935 1.00 84.56 92 LYS A C 1
ATOM 750 O O . LYS A 1 92 ? -10.269 -7.366 7.509 1.00 84.56 92 LYS A O 1
ATOM 755 N N . ILE A 1 93 ? -10.635 -5.161 7.229 1.00 85.44 93 ILE A N 1
ATOM 756 C CA . ILE A 1 93 ? -10.123 -5.046 5.863 1.00 85.44 93 ILE A CA 1
ATOM 757 C C . ILE A 1 93 ? -8.613 -5.291 5.845 1.00 85.44 93 ILE A C 1
ATOM 759 O O . ILE A 1 93 ? -8.111 -6.009 4.981 1.00 85.44 93 ILE A O 1
ATOM 763 N N . SER A 1 94 ? -7.878 -4.768 6.831 1.00 83.94 94 SER A N 1
ATOM 764 C CA . SER A 1 94 ? -6.427 -4.952 6.886 1.00 83.94 94 SER A CA 1
ATOM 765 C C . SER A 1 94 ? -6.014 -6.427 7.046 1.00 83.94 94 SER A C 1
ATOM 767 O O . SER A 1 94 ? -5.004 -6.847 6.473 1.00 83.94 94 SER A O 1
ATOM 769 N N . LYS A 1 95 ? -6.833 -7.256 7.711 1.00 85.31 95 LYS A N 1
ATOM 770 C CA . LYS A 1 95 ? -6.631 -8.717 7.814 1.00 85.31 95 LYS A CA 1
ATOM 771 C C . LYS A 1 95 ? -6.787 -9.458 6.480 1.00 85.31 95 LYS A C 1
ATOM 773 O O . LYS A 1 95 ? -6.174 -10.507 6.307 1.00 85.31 95 LYS A O 1
ATOM 778 N N . LEU A 1 96 ? -7.566 -8.918 5.541 1.00 85.75 96 LEU A N 1
ATOM 779 C CA . LEU A 1 96 ? -7.806 -9.520 4.222 1.00 85.75 96 LEU A CA 1
ATOM 780 C C . LEU A 1 96 ? -6.689 -9.220 3.209 1.00 85.75 96 LEU A C 1
ATOM 782 O O . LEU A 1 96 ? -6.611 -9.870 2.169 1.00 85.75 96 LEU A O 1
ATOM 786 N N . LEU A 1 97 ? -5.803 -8.263 3.508 1.00 85.25 97 LEU A N 1
ATOM 787 C CA . LEU A 1 97 ? -4.667 -7.901 2.654 1.00 85.25 97 LEU A CA 1
ATOM 788 C C . LEU A 1 97 ? -3.539 -8.945 2.736 1.00 85.25 97 LEU A C 1
ATOM 790 O O . LEU A 1 97 ? -2.520 -8.742 3.405 1.00 85.25 97 LEU A O 1
ATOM 794 N N . CYS A 1 98 ? -3.712 -10.058 2.028 1.00 84.31 98 CYS A N 1
ATOM 795 C CA . CYS A 1 98 ? -2.758 -11.161 1.929 1.00 84.31 98 CYS A CA 1
ATOM 796 C C . CYS A 1 98 ? -2.458 -11.510 0.463 1.00 84.31 98 CYS A C 1
ATOM 798 O O . CYS A 1 98 ? -3.333 -11.444 -0.393 1.00 84.31 98 CYS A O 1
ATOM 800 N N . GLY A 1 99 ? -1.212 -11.909 0.180 1.00 87.25 99 GLY A N 1
ATOM 801 C CA . GLY A 1 99 ? -0.772 -12.272 -1.173 1.00 87.25 99 GLY A CA 1
ATOM 802 C C . GLY A 1 99 ? -0.761 -11.091 -2.149 1.00 87.25 99 GLY A C 1
ATOM 803 O O . GLY A 1 99 ? -0.438 -9.964 -1.765 1.00 87.25 99 GLY A O 1
ATOM 804 N N . ASP A 1 100 ? -1.113 -11.354 -3.403 1.00 85.19 100 ASP A N 1
ATOM 805 C CA . ASP A 1 100 ? -1.236 -10.337 -4.448 1.00 85.19 100 ASP A CA 1
ATOM 806 C C . ASP A 1 100 ? -2.592 -9.625 -4.334 1.00 85.19 100 ASP A C 1
ATOM 808 O O . ASP A 1 100 ? -3.580 -9.971 -4.986 1.00 85.19 100 ASP A O 1
ATOM 812 N N . SER A 1 101 ? -2.636 -8.637 -3.437 1.00 87.69 101 SER A N 1
ATOM 813 C CA . SER A 1 101 ? -3.838 -7.871 -3.093 1.00 87.69 101 SER A CA 1
ATOM 814 C C . SER A 1 101 ? -3.639 -6.365 -3.275 1.00 87.69 101 SER A C 1
ATOM 816 O O . SER A 1 101 ? -2.546 -5.844 -3.045 1.00 87.69 101 SER A O 1
ATOM 818 N N . GLY A 1 102 ? -4.702 -5.664 -3.663 1.00 88.12 102 GLY A N 1
ATOM 819 C CA . GLY A 1 102 ? -4.764 -4.209 -3.785 1.00 88.12 102 GLY A CA 1
ATOM 820 C C . GLY A 1 102 ? -6.034 -3.631 -3.159 1.00 88.12 102 GLY A C 1
ATOM 821 O O . GLY A 1 102 ? -6.956 -4.369 -2.801 1.00 88.12 102 GLY A O 1
ATOM 822 N N . LEU A 1 103 ? -6.040 -2.303 -3.032 1.00 86.31 103 LEU A N 1
ATOM 823 C CA . LEU A 1 103 ? -7.174 -1.483 -2.585 1.00 86.31 103 LEU A CA 1
ATOM 824 C C . LEU A 1 103 ? -7.682 -0.595 -3.724 1.00 86.31 103 LEU A C 1
ATOM 826 O O . LEU A 1 103 ? -6.846 -0.204 -4.575 1.00 86.31 103 LEU A O 1
#

pLDDT: mean 84.9, std 5.48, range [58.84, 91.12]

Radius of gyration: 17.8 Å; chains: 1; bounding box: 56×24×38 Å

Secondary structure (DSSP, 8-state):
--------PPP--SPPPP-HHHHHHHHHHHHHHHHH-S----EE-SS--HHHHHHHHHHTTTT-----S-HHHHHHHH-SSTTS-SSTTHHHHHHH--SSEE-

Sequence (103 aa):
MPKSKRDRPVTLLKTKKKGRAHKEIVVNSIQDSVEKYDSVYVFTFENMRNLKFKKFRDRLKSSSRFFLGSNKVMQIALGRSDADEIKSGLHKISKLLCGDSGL

Foldseek 3Di:
DPPDDDDDDDDPDPDDDDDPVVLVVLLVVLLVVVVVDPDDDKDADDPDDPVVVVVVCVVCVVPDDKDFDPLVSVLQSQDCDCVSHPDPPSNVVSVVSDDRMID

InterPro domains:
  IPR001790 Large ribosomal subunit protein uL10, N-terminal [PF00466] (19-100)
  IPR043141 Large ribosomal subunit protein uL10-like domain superfamily [G3DSA:3.30.70.1730] (26-103)
  IPR043141 Large ribosomal subunit protein uL10-like domain superfamily [SSF160369] (20-92)
  IPR051742 Ribosomal Assembly Factor uL10 [PTHR45841] (1-103)